Protein AF-M4YU46-F1 (afdb_monomer)

pLDDT: mean 74.54, std 15.33, range [43.0, 92.25]

Mean predicted aligned error: 14.16 Å

Solvent-accessible surface area (backbone atoms only — not comparable to full-atom values): 5786 Å² total; per-residue (Å²): 136,82,83,82,76,93,79,87,85,84,89,76,58,90,96,61,73,54,72,69,59,52,67,78,46,78,74,72,82,76,73,73,89,64,65,86,46,64,33,92,87,77,70,31,53,35,39,87,44,69,48,97,86,66,54,51,27,31,35,37,64,36,31,84,82,71,65,43,82,60,67,46,63,40,71,72,55,69,77,55,80,69,87,77,126

Radius of gyration: 19.69 Å; Cα contacts (8 Å, |Δi|>4): 77; chains: 1; bounding box: 38×28×63 Å

Nearest PDB structures (foldseek):
  2baf-assembly1_A  TM=2.148E-01  e=9.115E+00  Bos taurus

Secondary structure (DSSP, 8-state):
-------------TT---HHHHHH--S---------PBPTTT-PBEEEEE-TTS-EEEEETTHHHH----EEEHHHHHT-S----

Foldseek 3Di:
DDDDDDDDDDDDDPPDGDPVVCVVCVPDDDPPPQPQDADPPPRAGWDWDADPVRFIKTAGPCCPVPVDGDIGGPVVVVVCPDPDD

Structure (mmCIF, N/CA/C/O backbone):
data_AF-M4YU46-F1
#
_entry.id   AF-M4YU46-F1
#
loop_
_atom_site.group_PDB
_atom_site.id
_atom_site.type_symbol
_atom_site.label_atom_id
_atom_site.label_alt_id
_atom_site.label_comp_id
_atom_site.label_asym_id
_atom_site.label_entity_id
_atom_site.label_seq_id
_atom_site.pdbx_PDB_ins_code
_atom_site.Cartn_x
_atom_site.Cartn_y
_atom_site.Cartn_z
_atom_site.occupancy
_atom_site.B_iso_or_equiv
_atom_site.auth_seq_id
_atom_site.auth_comp_id
_atom_site.auth_asym_id
_atom_site.auth_atom_id
_atom_site.pdbx_PDB_model_num
ATOM 1 N N . MET A 1 1 ? -10.450 -4.954 48.436 1.00 46.84 1 MET A N 1
ATOM 2 C CA . MET A 1 1 ? -11.269 -4.141 47.512 1.00 46.84 1 MET A CA 1
ATOM 3 C C . MET A 1 1 ? -10.678 -4.281 46.115 1.00 46.84 1 MET A C 1
ATOM 5 O O . MET A 1 1 ? -9.664 -3.660 45.826 1.00 46.84 1 MET A O 1
ATOM 9 N N . THR A 1 2 ? -11.208 -5.177 45.285 1.00 60.31 2 THR A N 1
ATOM 10 C CA . THR A 1 2 ? -10.752 -5.348 43.898 1.00 60.31 2 THR A CA 1
ATOM 11 C C . THR A 1 2 ? -11.457 -4.318 43.019 1.00 60.31 2 THR A C 1
ATOM 13 O O . THR A 1 2 ? -12.681 -4.234 42.998 1.00 60.31 2 THR A O 1
ATOM 16 N N . ARG A 1 3 ? -10.679 -3.470 42.343 1.00 64.19 3 ARG A N 1
ATOM 17 C CA . ARG A 1 3 ? -11.179 -2.388 41.487 1.00 64.19 3 ARG A CA 1
ATOM 18 C C . ARG A 1 3 ? -11.875 -2.993 40.262 1.00 64.19 3 ARG A C 1
ATOM 20 O O . ARG A 1 3 ? -11.199 -3.534 39.391 1.00 64.19 3 ARG A O 1
ATOM 27 N N . ALA A 1 4 ? -13.203 -2.914 40.199 1.00 69.44 4 ALA A N 1
ATOM 28 C CA . ALA A 1 4 ? -13.952 -3.265 38.997 1.00 69.44 4 ALA A CA 1
ATOM 29 C C . ALA A 1 4 ? -13.606 -2.265 37.882 1.00 69.44 4 ALA A C 1
ATOM 31 O O . ALA A 1 4 ? -13.583 -1.053 38.102 1.00 69.44 4 ALA A O 1
ATOM 32 N N . LYS A 1 5 ? -13.270 -2.777 36.699 1.00 63.97 5 LYS A N 1
ATOM 33 C CA . LYS A 1 5 ? -13.061 -1.974 35.494 1.00 63.97 5 LYS A CA 1
ATOM 34 C C . LYS A 1 5 ? -14.369 -1.991 34.711 1.00 63.97 5 LYS A C 1
ATOM 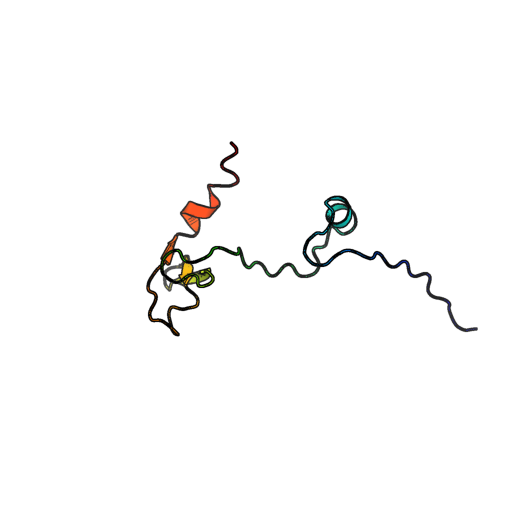36 O O . LYS A 1 5 ? -14.793 -3.060 34.286 1.00 63.97 5 LYS A O 1
ATOM 41 N N . GLU A 1 6 ? -14.983 -0.833 34.512 1.00 77.50 6 GLU A N 1
ATOM 42 C CA . GLU A 1 6 ? -16.083 -0.699 33.556 1.00 77.50 6 GLU A CA 1
ATOM 43 C C . GLU A 1 6 ? -15.497 -0.758 32.140 1.00 77.50 6 GLU A C 1
ATOM 45 O O . GLU A 1 6 ? -14.693 0.091 31.751 1.00 77.50 6 GLU A O 1
ATOM 50 N N . VAL A 1 7 ? -15.832 -1.815 31.396 1.00 76.75 7 VAL A N 1
ATOM 51 C CA . VAL A 1 7 ? -15.388 -2.035 30.013 1.00 76.75 7 VAL A CA 1
ATOM 52 C C . VAL A 1 7 ? -16.611 -2.350 29.167 1.00 76.75 7 VAL A C 1
ATOM 54 O O . VAL A 1 7 ? -17.386 -3.242 29.504 1.00 76.75 7 VAL A O 1
ATOM 57 N N . ALA A 1 8 ? -16.758 -1.640 28.052 1.00 76.25 8 ALA A N 1
ATOM 58 C CA . ALA A 1 8 ? -17.733 -1.950 27.019 1.00 76.25 8 ALA A CA 1
ATOM 59 C C . ALA A 1 8 ? -17.018 -2.609 25.834 1.00 76.25 8 ALA A C 1
ATOM 61 O O . ALA A 1 8 ? -15.995 -2.108 25.361 1.00 76.25 8 ALA A O 1
ATOM 62 N N . TYR A 1 9 ? -17.556 -3.731 25.358 1.00 76.56 9 TYR A N 1
ATOM 63 C CA . TYR A 1 9 ? -17.068 -4.420 24.167 1.00 76.56 9 TYR A CA 1
ATOM 64 C C . TYR A 1 9 ? -17.979 -4.092 22.991 1.00 76.56 9 TYR A C 1
ATOM 66 O O . TYR A 1 9 ? -19.194 -4.249 23.084 1.00 76.56 9 TYR A O 1
ATOM 74 N N . ILE A 1 10 ? -17.387 -3.673 21.876 1.00 74.06 10 ILE A N 1
ATOM 75 C CA . ILE A 1 10 ? -18.105 -3.491 20.617 1.00 74.06 10 ILE A CA 1
ATOM 76 C C . ILE A 1 10 ? -17.683 -4.625 19.695 1.00 74.06 10 ILE A C 1
ATOM 78 O O . ILE A 1 10 ? -16.504 -4.776 19.376 1.00 74.06 10 ILE A O 1
ATOM 82 N N . VAL A 1 11 ? -18.653 -5.442 19.300 1.00 77.44 11 VAL A N 1
ATOM 83 C CA . VAL A 1 11 ? -18.436 -6.597 18.431 1.00 77.44 11 VAL A CA 1
ATOM 84 C C . VAL A 1 11 ? -18.795 -6.197 17.003 1.00 77.44 11 VAL A C 1
ATOM 86 O O . VAL A 1 11 ? -19.864 -5.644 16.764 1.00 77.44 11 VAL A O 1
ATOM 89 N N . SER A 1 12 ? -17.900 -6.470 16.055 1.00 73.44 12 SER A N 1
ATOM 90 C CA . SER A 1 12 ? -18.094 -6.193 14.628 1.00 73.44 12 SER A CA 1
ATOM 91 C C . SER A 1 12 ? -17.674 -7.401 13.790 1.00 73.44 12 SER A C 1
ATOM 93 O O . SER A 1 12 ? -16.845 -8.202 14.225 1.00 73.44 12 SER A O 1
ATOM 95 N N . GLN A 1 13 ? -18.259 -7.553 12.599 1.00 71.88 13 GLN A N 1
ATOM 96 C CA . GLN A 1 13 ? -17.920 -8.637 11.676 1.00 71.88 13 GLN A CA 1
ATOM 97 C C . GLN A 1 13 ? -16.636 -8.299 10.907 1.00 71.88 13 GLN A C 1
ATOM 99 O O . GLN A 1 13 ? -16.489 -7.211 10.346 1.00 71.88 13 GLN A O 1
ATOM 104 N N . ASN A 1 14 ? -15.691 -9.242 10.870 1.00 66.25 14 ASN A N 1
ATOM 105 C CA . ASN A 1 14 ? -14.410 -9.059 10.189 1.00 66.25 14 ASN A CA 1
ATOM 106 C C . ASN A 1 14 ? -14.619 -8.770 8.692 1.00 66.25 14 ASN A C 1
ATOM 108 O O . ASN A 1 14 ? -15.262 -9.546 7.991 1.00 66.25 14 ASN A O 1
ATOM 112 N N . GLY A 1 15 ? -14.054 -7.660 8.206 1.00 64.25 15 GLY A N 1
ATOM 113 C CA . GLY A 1 15 ? -14.099 -7.251 6.796 1.00 64.25 15 GLY A CA 1
ATOM 114 C C . GLY A 1 15 ? -15.300 -6.389 6.384 1.00 64.25 15 GLY A C 1
ATOM 115 O O . GLY A 1 15 ? -15.286 -5.863 5.277 1.00 64.25 15 GLY A O 1
ATOM 116 N N . HIS A 1 16 ? -16.307 -6.211 7.248 1.00 65.81 16 HIS A N 1
ATOM 117 C CA . HIS A 1 16 ? -17.523 -5.425 6.980 1.00 65.81 16 HIS A CA 1
ATOM 118 C C . HIS A 1 16 ? -17.823 -4.479 8.158 1.00 65.81 16 HIS A C 1
ATOM 120 O O . HIS A 1 16 ? -18.886 -4.544 8.776 1.00 65.81 16 HIS A O 1
ATOM 126 N N . GLN A 1 17 ? -16.867 -3.625 8.532 1.00 65.56 17 GLN A N 1
ATOM 127 C CA . GLN A 1 17 ? -17.109 -2.670 9.617 1.00 65.56 17 GLN A CA 1
ATOM 128 C C . GLN A 1 17 ? -18.089 -1.586 9.158 1.00 65.56 17 GLN A C 1
ATOM 130 O O . GLN A 1 17 ? -17.938 -1.035 8.069 1.00 65.56 17 GLN A O 1
ATOM 135 N N . SER A 1 18 ? -19.105 -1.302 9.977 1.00 69.50 18 SER A N 1
ATOM 136 C CA . SER A 1 18 ? -20.056 -0.228 9.695 1.00 69.50 18 SER A CA 1
ATOM 137 C C . SER A 1 18 ? -19.356 1.130 9.705 1.00 69.50 18 SER A C 1
ATOM 139 O O . SER A 1 18 ? -18.405 1.346 10.456 1.00 69.50 18 SER A O 1
ATOM 141 N N . GLU A 1 19 ? -19.865 2.068 8.909 1.00 65.94 19 GLU A N 1
ATOM 142 C CA . GLU A 1 19 ? -19.367 3.450 8.850 1.00 65.94 19 GLU A CA 1
ATOM 143 C C . GLU A 1 19 ? -19.390 4.119 10.238 1.00 65.94 19 GLU A C 1
ATOM 145 O O . GLU A 1 19 ? -18.447 4.794 10.637 1.00 65.94 19 GLU A O 1
ATOM 150 N N . PHE A 1 20 ? -20.391 3.773 11.049 1.00 70.31 20 PHE A N 1
ATOM 151 C CA . PHE A 1 20 ? -20.512 4.170 12.452 1.00 70.31 20 PHE A CA 1
ATOM 152 C C . PHE A 1 20 ? -19.328 3.732 13.340 1.00 70.31 20 PHE A C 1
ATOM 154 O O . PHE A 1 20 ? -18.926 4.454 14.252 1.00 70.31 20 PHE A O 1
ATOM 161 N N . PHE A 1 21 ? -18.738 2.558 13.088 1.00 69.50 21 PHE A N 1
ATOM 162 C CA . PHE A 1 21 ? -17.575 2.085 13.846 1.00 69.50 21 PHE A CA 1
ATOM 163 C C . PHE A 1 21 ? -16.321 2.923 13.545 1.00 69.50 21 PHE A C 1
ATOM 165 O O . PHE A 1 21 ? -15.494 3.137 14.430 1.00 69.50 21 PHE A O 1
ATOM 172 N N . ILE A 1 22 ? -16.206 3.433 12.315 1.00 64.50 22 ILE A N 1
ATOM 173 C CA . ILE A 1 22 ? -15.112 4.312 11.876 1.00 64.50 22 ILE A CA 1
ATOM 174 C C . ILE A 1 22 ? -15.214 5.676 12.577 1.00 64.50 22 ILE A C 1
ATOM 176 O O . ILE A 1 22 ? -14.201 6.223 13.013 1.00 64.50 22 ILE A O 1
ATOM 180 N N . GLU A 1 23 ? -16.431 6.199 12.746 1.00 67.19 23 GLU A N 1
ATOM 181 C CA . GLU A 1 23 ? -16.671 7.475 13.432 1.00 67.19 23 GLU A CA 1
ATOM 182 C C . GLU A 1 23 ? -16.370 7.422 14.937 1.00 67.19 23 GLU A C 1
ATOM 184 O O . GLU A 1 23 ? -15.772 8.350 15.485 1.00 67.19 23 GLU A O 1
ATOM 189 N N . LEU A 1 24 ? -16.745 6.331 15.613 1.00 72.19 24 LEU A N 1
ATOM 190 C CA . LEU A 1 24 ? -16.537 6.173 17.059 1.00 72.19 24 LEU A CA 1
ATOM 191 C C . LEU A 1 24 ? -15.059 6.046 17.461 1.00 72.19 24 LEU A C 1
ATOM 193 O O . LEU A 1 24 ? -14.699 6.365 18.597 1.00 72.19 24 LEU A O 1
ATOM 197 N N . PHE A 1 25 ? -14.194 5.599 16.548 1.00 68.62 25 PHE A N 1
ATOM 198 C CA . PHE A 1 25 ? -12.771 5.379 16.808 1.00 68.62 25 PHE A CA 1
ATOM 199 C C . PHE A 1 25 ? -11.889 6.070 15.753 1.00 68.62 25 PHE A C 1
ATOM 201 O O . PHE A 1 25 ? -11.239 5.402 14.948 1.00 68.62 25 PHE A O 1
ATOM 208 N N . PRO A 1 26 ? -11.759 7.411 15.787 1.00 57.66 26 PRO A N 1
ATOM 209 C CA . PRO A 1 26 ? -11.035 8.179 14.766 1.00 57.66 26 PRO A CA 1
ATOM 210 C C . PRO A 1 26 ? -9.511 7.949 14.762 1.00 57.66 26 PRO A C 1
ATOM 212 O O . PRO A 1 26 ? -8.812 8.369 13.838 1.00 57.66 26 PRO A O 1
ATOM 215 N N . ARG A 1 27 ? -8.953 7.273 15.778 1.00 58.00 27 ARG A N 1
ATOM 216 C CA . ARG A 1 27 ? -7.555 6.816 15.768 1.00 58.00 27 ARG A CA 1
ATOM 217 C C . ARG A 1 27 ? -7.494 5.407 15.201 1.00 58.00 27 ARG A C 1
ATOM 219 O O . ARG A 1 27 ? -7.428 4.442 15.955 1.00 58.00 27 ARG A O 1
ATOM 226 N N . ASN A 1 28 ? -7.507 5.340 13.871 1.00 52.97 28 ASN A N 1
ATOM 227 C CA . ASN A 1 28 ? -7.257 4.154 13.056 1.00 52.97 28 ASN A CA 1
ATOM 228 C C . ASN A 1 28 ? -6.288 3.174 13.734 1.00 52.97 28 ASN A C 1
ATOM 230 O O . ASN A 1 28 ? -5.067 3.356 13.723 1.00 52.97 28 ASN A O 1
ATOM 234 N N . PHE A 1 29 ? -6.847 2.117 14.314 1.00 49.50 29 PHE A N 1
ATOM 235 C CA . PHE A 1 29 ? -6.094 0.975 14.791 1.00 49.50 29 PHE A CA 1
ATOM 236 C C . PHE A 1 29 ? -5.608 0.204 13.558 1.00 49.50 29 PHE A C 1
ATOM 238 O O . PHE A 1 29 ? -6.338 -0.592 12.980 1.00 49.50 29 PHE A O 1
ATOM 245 N N . GLY A 1 30 ? -4.387 0.507 13.112 1.00 51.72 30 GLY A N 1
ATOM 246 C CA . GLY A 1 30 ? -3.586 -0.384 12.276 1.00 51.72 30 GLY A CA 1
ATOM 247 C C . GLY A 1 30 ? -4.209 -0.822 10.952 1.00 51.72 30 GLY A C 1
ATOM 2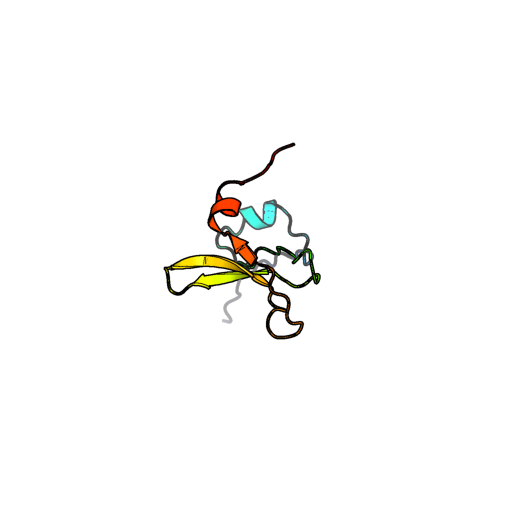48 O O . GLY A 1 30 ? -4.125 -1.998 10.610 1.00 51.72 30 GLY A O 1
ATOM 249 N N . ILE A 1 31 ? -4.764 0.098 10.161 1.00 46.59 31 ILE A N 1
ATOM 250 C CA . ILE A 1 31 ? -4.901 -0.177 8.728 1.00 46.59 31 ILE A CA 1
ATOM 251 C C . ILE A 1 31 ? -3.476 -0.166 8.172 1.00 46.59 31 ILE A C 1
ATOM 253 O O . ILE A 1 31 ? -2.845 0.887 8.057 1.00 46.59 31 ILE A O 1
ATOM 257 N N . SER A 1 32 ? -2.922 -1.343 7.875 1.00 43.00 32 SER A N 1
ATOM 258 C CA . SER A 1 32 ? -1.731 -1.424 7.037 1.00 43.00 32 SER A CA 1
ATOM 259 C C . SER A 1 32 ? -2.038 -0.644 5.762 1.00 43.00 32 SER A C 1
ATOM 261 O O . SER A 1 32 ? -2.979 -0.996 5.055 1.00 43.00 32 SER A O 1
ATOM 263 N N . ASN A 1 33 ? -1.280 0.417 5.483 1.00 47.72 33 ASN A N 1
ATOM 264 C CA . ASN A 1 33 ? -1.400 1.239 4.274 1.00 47.72 33 ASN A CA 1
ATOM 265 C C . ASN A 1 33 ? -0.955 0.459 3.017 1.00 47.72 33 ASN A C 1
ATOM 267 O O . ASN A 1 33 ? -0.079 0.885 2.266 1.00 47.72 33 ASN A O 1
ATOM 271 N N . THR A 1 34 ? -1.522 -0.722 2.799 1.00 48.31 34 THR A N 1
ATOM 272 C CA . THR A 1 34 ? -1.433 -1.496 1.572 1.00 48.31 34 THR A CA 1
ATOM 273 C C . THR A 1 34 ? -2.666 -1.155 0.757 1.00 48.31 34 THR A C 1
ATOM 275 O O . THR A 1 34 ? -3.727 -1.755 0.891 1.00 48.31 34 THR A O 1
ATOM 278 N N . ILE A 1 35 ? -2.528 -0.150 -0.103 1.00 58.81 35 ILE A N 1
ATOM 279 C CA . ILE A 1 35 ? -3.476 0.061 -1.196 1.00 58.81 35 ILE A CA 1
ATOM 280 C C . ILE A 1 35 ? -3.485 -1.256 -1.981 1.00 58.81 35 ILE A C 1
ATOM 282 O O . ILE A 1 35 ? -2.460 -1.636 -2.551 1.00 58.81 35 ILE A O 1
ATOM 286 N N . GLN A 1 36 ? -4.594 -2.001 -1.918 1.00 64.25 36 GLN A N 1
ATOM 287 C CA . GLN A 1 36 ? -4.731 -3.350 -2.484 1.00 64.25 36 GLN A CA 1
ATOM 288 C C . GLN A 1 36 ? -4.852 -3.300 -4.016 1.00 64.25 36 GLN A C 1
ATOM 290 O O . GLN A 1 36 ? -5.789 -3.831 -4.602 1.00 64.25 36 GLN A O 1
AT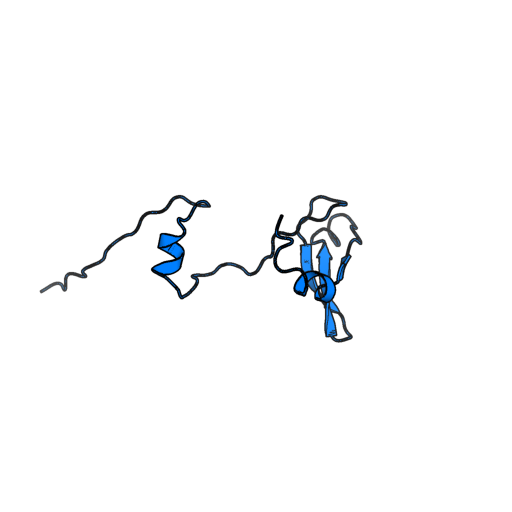OM 295 N N . MET A 1 37 ? -3.913 -2.639 -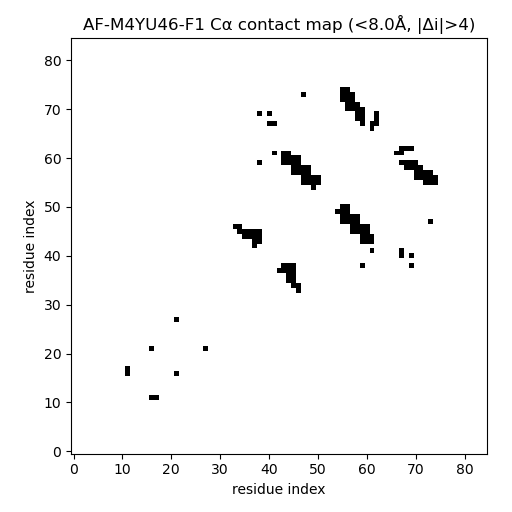4.694 1.00 78.38 37 MET A N 1
ATOM 296 C CA . MET A 1 37 ? -3.859 -2.667 -6.147 1.00 78.38 37 MET A CA 1
ATOM 297 C C . MET A 1 37 ? -3.271 -4.008 -6.595 1.00 78.38 37 MET A C 1
ATOM 299 O O . MET A 1 37 ? -2.170 -4.393 -6.195 1.00 78.38 37 MET A O 1
ATOM 303 N N . THR A 1 38 ? -4.004 -4.726 -7.438 1.00 87.94 38 THR A N 1
ATOM 304 C CA . THR A 1 38 ? -3.567 -5.998 -8.016 1.00 87.94 38 THR A CA 1
ATOM 305 C C . THR A 1 38 ? -2.817 -5.761 -9.328 1.00 87.94 38 THR A C 1
ATOM 307 O O . THR A 1 38 ? -3.147 -4.874 -10.114 1.00 87.94 38 THR A O 1
ATOM 310 N N . CYS A 1 39 ? -1.782 -6.556 -9.583 1.00 89.38 39 CYS A N 1
ATOM 311 C CA . CYS A 1 39 ? -1.042 -6.544 -10.833 1.00 89.38 39 CYS A CA 1
ATOM 312 C C . CYS A 1 39 ? -1.887 -7.195 -11.944 1.00 89.38 39 CYS A C 1
ATOM 314 O O . CYS A 1 39 ? -2.210 -8.378 -11.820 1.00 89.38 39 CYS A O 1
ATOM 316 N N . PRO A 1 40 ? -2.173 -6.495 -13.058 1.00 88.31 40 PRO A N 1
ATOM 317 C CA . PRO A 1 40 ? -2.979 -7.038 -14.154 1.00 88.31 40 PRO A CA 1
ATOM 318 C C . PRO A 1 40 ? -2.275 -8.168 -14.919 1.00 88.31 40 PRO A C 1
ATOM 320 O O . PRO A 1 40 ? -2.922 -8.917 -15.636 1.00 88.31 40 PRO A O 1
ATOM 323 N N . VAL A 1 41 ? -0.953 -8.303 -14.769 1.00 90.12 41 VAL A N 1
A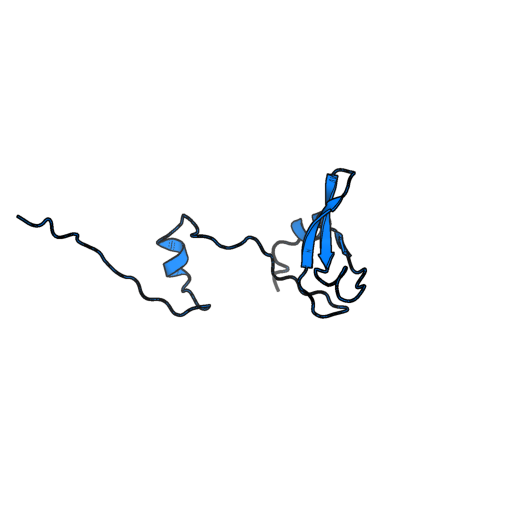TOM 324 C CA . VAL A 1 41 ? -0.156 -9.306 -15.491 1.00 90.12 41 VAL A CA 1
ATOM 325 C C . VAL A 1 41 ? -0.111 -10.644 -14.754 1.00 90.12 41 VAL A C 1
ATOM 327 O O . VAL A 1 41 ? -0.147 -11.695 -15.381 1.00 90.12 41 VAL A O 1
ATOM 330 N N . CYS A 1 42 ? 0.001 -10.632 -13.422 1.00 90.44 42 CYS A N 1
ATOM 331 C CA . CYS A 1 42 ? 0.237 -11.861 -12.652 1.00 90.44 42 CYS A CA 1
ATOM 332 C C . CYS A 1 42 ? -0.692 -12.062 -11.449 1.00 90.44 42 CYS A C 1
ATOM 334 O O . CYS A 1 42 ? -0.493 -13.020 -10.696 1.00 90.44 42 CYS A O 1
ATOM 336 N N . GLY A 1 43 ? -1.638 -11.146 -11.215 1.00 87.62 43 GLY A N 1
ATOM 337 C CA . GLY A 1 43 ? -2.544 -11.182 -10.064 1.00 87.62 43 GLY A CA 1
ATOM 338 C C . GLY A 1 43 ? -1.872 -10.900 -8.713 1.00 87.62 43 GLY A C 1
ATOM 339 O O . GLY A 1 43 ? -2.506 -11.016 -7.673 1.00 87.62 43 GLY A O 1
ATOM 340 N N . GLY A 1 44 ? -0.577 -10.563 -8.699 1.00 86.44 44 GLY A N 1
ATOM 341 C CA . GLY A 1 44 ? 0.169 -10.270 -7.473 1.00 86.44 44 GLY A CA 1
ATOM 342 C C . GLY A 1 44 ? -0.188 -8.915 -6.868 1.00 86.44 44 GLY A C 1
ATOM 343 O O . GLY A 1 44 ? -0.658 -8.020 -7.561 1.00 86.44 44 GLY A O 1
ATOM 344 N N . THR A 1 45 ? 0.088 -8.730 -5.584 1.00 89.31 45 THR A N 1
ATOM 345 C CA . THR A 1 45 ? -0.100 -7.440 -4.907 1.00 89.31 45 THR A CA 1
ATOM 346 C C . THR A 1 45 ? 0.913 -6.398 -5.387 1.00 89.31 45 THR A C 1
ATOM 348 O O . THR A 1 45 ? 2.089 -6.699 -5.610 1.00 89.31 45 THR A O 1
ATOM 351 N N . MET A 1 46 ? 0.471 -5.157 -5.562 1.00 89.56 46 MET A N 1
ATOM 352 C CA . MET A 1 46 ? 1.344 -4.031 -5.881 1.00 89.56 46 MET A CA 1
ATOM 353 C C . MET A 1 46 ? 1.788 -3.349 -4.589 1.00 89.56 46 MET A C 1
ATOM 355 O O . MET A 1 46 ? 0.990 -3.105 -3.689 1.00 89.56 46 MET A O 1
ATOM 359 N N . VAL A 1 47 ? 3.080 -3.047 -4.494 1.00 88.25 47 VAL A N 1
ATOM 360 C CA . VAL A 1 47 ? 3.702 -2.478 -3.295 1.00 88.25 47 VAL A CA 1
ATOM 361 C C . VAL A 1 47 ? 4.335 -1.143 -3.652 1.00 88.25 47 VAL A C 1
ATOM 363 O O . VAL A 1 47 ? 5.011 -1.037 -4.676 1.00 88.25 47 VAL A O 1
ATOM 366 N N . LEU A 1 48 ? 4.136 -0.132 -2.807 1.00 88.81 48 LEU A N 1
ATOM 367 C CA . LEU A 1 48 ? 4.767 1.173 -2.972 1.00 88.81 48 LEU A CA 1
ATOM 368 C C . LEU A 1 48 ? 6.275 1.068 -2.699 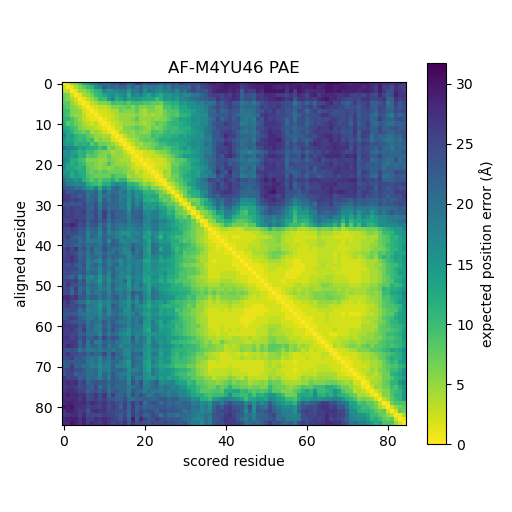1.00 88.81 48 LEU A C 1
ATOM 370 O O . LEU A 1 48 ? 6.692 0.628 -1.628 1.00 88.81 48 LEU A O 1
ATOM 374 N N . LYS A 1 49 ? 7.090 1.473 -3.670 1.00 88.62 49 LYS A N 1
ATOM 375 C CA . LYS A 1 49 ? 8.555 1.485 -3.611 1.00 88.62 49 LYS A CA 1
ATOM 376 C C . LYS A 1 49 ? 9.088 2.845 -4.048 1.00 88.62 49 LYS A C 1
ATOM 378 O O . LYS A 1 49 ? 8.399 3.606 -4.725 1.00 88.62 49 LYS A O 1
ATOM 383 N N . THR A 1 50 ? 10.331 3.126 -3.678 1.00 91.25 50 THR A N 1
ATOM 384 C CA . THR A 1 50 ? 11.029 4.369 -4.023 1.00 91.25 50 THR A CA 1
ATOM 385 C C . THR A 1 50 ? 12.297 4.033 -4.797 1.00 91.25 50 THR A C 1
ATOM 387 O O . THR A 1 50 ? 13.070 3.170 -4.378 1.00 91.25 50 THR A O 1
ATOM 390 N N . ASN A 1 51 ? 12.505 4.691 -5.937 1.00 90.25 51 ASN A N 1
ATOM 391 C CA . ASN A 1 51 ? 13.725 4.557 -6.733 1.00 90.25 51 ASN A CA 1
ATOM 392 C C . ASN A 1 51 ? 14.874 5.392 -6.148 1.00 90.25 51 ASN A C 1
ATOM 394 O O . ASN A 1 51 ? 14.655 6.280 -5.327 1.00 90.25 51 ASN A O 1
ATOM 398 N N . LYS A 1 52 ? 16.105 5.158 -6.627 1.00 91.62 52 LYS A N 1
ATOM 399 C CA . LYS A 1 52 ? 17.304 5.927 -6.224 1.00 91.62 52 LYS A CA 1
ATOM 400 C C . LYS A 1 52 ? 17.142 7.441 -6.411 1.00 91.62 52 LYS A C 1
ATOM 402 O O . LYS A 1 52 ? 17.678 8.212 -5.630 1.00 91.62 52 LYS A O 1
ATOM 407 N N . ASN A 1 53 ? 16.356 7.844 -7.407 1.00 89.94 53 ASN A N 1
ATOM 408 C CA . ASN A 1 53 ? 16.078 9.242 -7.734 1.00 89.94 53 ASN A CA 1
ATOM 409 C C . ASN A 1 53 ? 14.958 9.854 -6.861 1.00 89.94 53 ASN A C 1
ATOM 411 O O . ASN A 1 53 ? 14.523 10.965 -7.127 1.00 89.94 53 ASN A O 1
ATOM 415 N N . GLY A 1 54 ? 14.422 9.127 -5.872 1.00 88.81 54 GLY A N 1
ATOM 416 C CA . GLY A 1 54 ? 13.364 9.608 -4.973 1.00 88.81 54 GLY A CA 1
ATOM 417 C C . GLY A 1 54 ? 11.929 9.461 -5.498 1.00 88.81 54 GLY A C 1
ATOM 418 O O . GLY A 1 54 ? 10.982 9.610 -4.728 1.00 88.81 54 GLY A O 1
ATOM 419 N N . HIS A 1 55 ? 11.742 9.101 -6.771 1.00 90.31 55 HIS A N 1
ATOM 420 C CA . HIS A 1 55 ? 10.413 8.863 -7.344 1.00 90.31 55 HIS A CA 1
ATOM 421 C C . HIS A 1 55 ? 9.753 7.613 -6.749 1.00 90.31 55 HIS A C 1
ATOM 423 O O . HIS A 1 55 ? 10.369 6.543 -6.667 1.00 90.31 55 HIS A O 1
ATOM 429 N N . LYS A 1 56 ? 8.481 7.752 -6.359 1.00 90.56 56 LYS A N 1
ATOM 430 C CA . LYS A 1 56 ? 7.649 6.661 -5.841 1.00 90.56 56 LYS A CA 1
ATOM 431 C C . LYS A 1 56 ? 6.915 5.959 -6.978 1.00 90.56 56 LYS A C 1
ATOM 433 O O . LYS A 1 56 ? 6.396 6.603 -7.886 1.00 90.56 56 LYS A O 1
ATOM 438 N N . PHE A 1 57 ? 6.827 4.640 -6.899 1.00 91.25 57 PHE A N 1
ATOM 439 C CA . PHE A 1 57 ? 6.128 3.817 -7.878 1.00 91.25 57 PHE A CA 1
ATOM 440 C C . PHE A 1 57 ? 5.547 2.571 -7.210 1.00 91.25 57 PHE A C 1
ATOM 442 O O . PHE A 1 57 ? 6.064 2.077 -6.207 1.00 91.25 57 PHE A O 1
ATOM 449 N N . TYR A 1 58 ? 4.478 2.037 -7.780 1.00 90.56 58 TYR A N 1
ATOM 450 C CA . TYR A 1 58 ? 3.951 0.732 -7.423 1.00 90.56 58 TYR A CA 1
ATOM 451 C C . TYR A 1 58 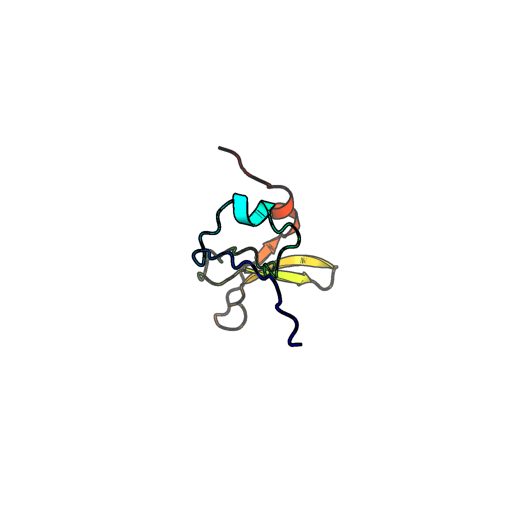? 4.689 -0.348 -8.211 1.00 90.56 58 TYR A C 1
ATOM 453 O O . TYR A 1 58 ? 4.637 -0.375 -9.441 1.00 90.56 58 TYR A O 1
ATOM 461 N N . GLY A 1 59 ? 5.357 -1.261 -7.510 1.00 90.81 59 GLY A N 1
ATOM 462 C CA . GLY A 1 59 ? 6.015 -2.427 -8.095 1.00 90.81 59 GLY A CA 1
ATOM 463 C C . GLY A 1 59 ? 5.338 -3.729 -7.679 1.00 90.81 59 GLY A C 1
ATOM 464 O O . GLY A 1 59 ? 4.918 -3.876 -6.531 1.00 90.81 59 GLY A O 1
ATOM 465 N N . CYS A 1 60 ? 5.266 -4.697 -8.592 1.00 92.06 60 CYS A N 1
ATOM 466 C CA . CYS A 1 60 ? 4.696 -6.006 -8.288 1.00 92.06 60 CYS A CA 1
ATOM 467 C C . CYS A 1 60 ? 5.505 -6.753 -7.206 1.00 92.06 60 CYS A C 1
ATOM 469 O O . CYS A 1 60 ? 6.735 -6.860 -7.293 1.00 92.06 60 CYS A O 1
ATOM 471 N N . SER A 1 61 ? 4.825 -7.316 -6.202 1.00 90.12 61 SER A N 1
ATOM 472 C CA . SER A 1 61 ? 5.438 -8.170 -5.172 1.00 90.12 61 SER A CA 1
ATOM 473 C C . SER A 1 61 ? 6.070 -9.433 -5.766 1.00 90.12 61 SER A C 1
ATOM 475 O O . SER A 1 61 ? 7.155 -9.843 -5.356 1.00 90.12 61 SER A O 1
ATOM 477 N N . ASN A 1 62 ? 5.466 -9.975 -6.825 1.00 91.38 62 ASN A N 1
ATOM 478 C CA . ASN A 1 62 ? 5.942 -11.156 -7.545 1.00 91.38 62 ASN A CA 1
ATOM 479 C C . ASN A 1 62 ? 7.095 -10.874 -8.526 1.00 91.38 62 ASN A C 1
ATOM 481 O O . ASN A 1 62 ? 7.438 -11.751 -9.319 1.00 91.38 62 ASN A O 1
ATOM 485 N N . TYR A 1 63 ? 7.724 -9.693 -8.488 1.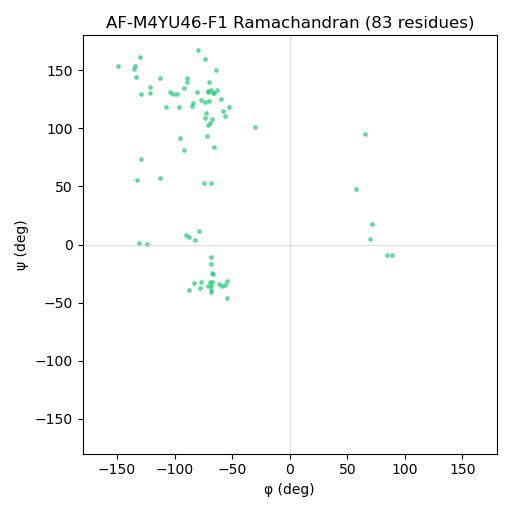00 90.31 63 TYR A N 1
ATOM 486 C CA . TYR A 1 63 ? 8.913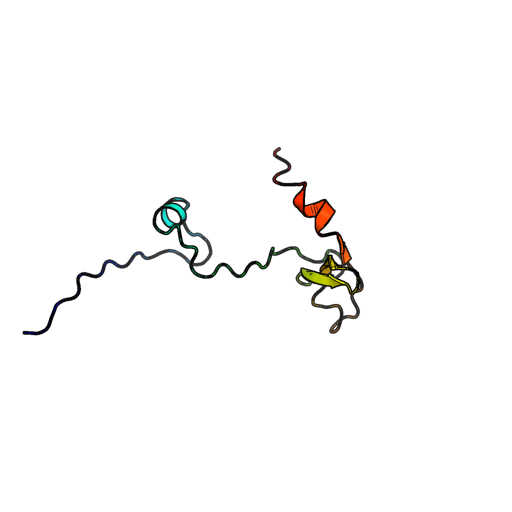 -9.420 -9.303 1.00 90.31 63 TYR A CA 1
ATOM 487 C C . TYR A 1 63 ? 10.011 -10.464 -9.067 1.00 90.31 63 TYR A C 1
ATOM 489 O O . TYR A 1 63 ? 10.556 -11.011 -10.021 1.00 90.31 63 TYR A O 1
ATOM 497 N N . ARG A 1 64 ? 10.296 -10.797 -7.798 1.00 86.12 64 ARG A N 1
ATOM 498 C CA . ARG A 1 64 ? 11.332 -11.786 -7.461 1.00 86.12 64 ARG A CA 1
ATOM 499 C C . ARG A 1 64 ? 10.861 -13.228 -7.657 1.00 86.12 64 ARG A C 1
ATOM 501 O O . ARG A 1 64 ? 11.653 -14.047 -8.098 1.00 86.12 64 ARG A O 1
ATOM 508 N N . SER A 1 65 ? 9.596 -13.519 -7.350 1.00 87.69 65 SER A N 1
ATOM 509 C CA . SER A 1 65 ? 9.064 -14.890 -7.351 1.00 87.69 65 SER A CA 1
ATOM 510 C C . SER A 1 65 ? 8.623 -15.387 -8.731 1.00 87.69 65 SER A C 1
ATOM 512 O O . SER A 1 65 ? 8.729 -16.574 -9.006 1.00 87.69 65 SER A O 1
ATOM 514 N N . LYS A 1 66 ? 8.111 -14.502 -9.599 1.00 87.38 66 LYS A N 1
ATOM 515 C CA . LYS A 1 66 ? 7.589 -14.845 -10.938 1.00 87.38 66 LYS A CA 1
ATOM 516 C C . LYS A 1 66 ? 8.249 -14.063 -12.082 1.00 87.38 66 LYS A C 1
ATOM 518 O O . LYS A 1 66 ? 7.850 -14.222 -13.228 1.00 87.38 66 LYS A O 1
ATOM 523 N N . GLY A 1 67 ? 9.204 -13.174 -11.798 1.00 90.62 67 GLY A N 1
ATOM 524 C CA . GLY A 1 67 ? 9.832 -12.332 -12.826 1.00 90.62 67 GLY A CA 1
ATOM 525 C C . GLY A 1 67 ? 8.926 -11.222 -13.378 1.00 90.62 67 GLY A C 1
ATOM 526 O O . GLY A 1 67 ? 9.201 -10.680 -14.447 1.00 90.62 67 GLY A O 1
ATOM 527 N N . CYS A 1 68 ? 7.837 -10.870 -12.683 1.00 92.25 68 CYS A N 1
ATOM 528 C CA . CYS A 1 68 ? 6.865 -9.888 -13.168 1.00 92.25 68 CYS A CA 1
ATOM 529 C C . CYS A 1 68 ? 7.412 -8.450 -13.088 1.00 92.25 68 CYS A C 1
ATOM 531 O O . CYS A 1 68 ? 7.516 -7.889 -11.998 1.00 92.25 68 CYS A O 1
ATOM 533 N N . LYS A 1 69 ? 7.716 -7.838 -14.242 1.00 91.62 69 LYS A N 1
ATOM 534 C CA . LYS A 1 69 ? 8.332 -6.496 -14.369 1.00 91.62 69 LYS A CA 1
ATOM 535 C C . LYS A 1 69 ? 7.342 -5.324 -14.385 1.00 91.62 69 LYS A C 1
ATOM 537 O O . LYS A 1 69 ? 7.743 -4.195 -14.637 1.00 91.62 69 LYS A O 1
ATOM 542 N N . PHE A 1 70 ? 6.059 -5.578 -14.148 1.00 91.69 70 PHE A N 1
ATOM 543 C CA . PHE A 1 70 ? 5.034 -4.538 -14.191 1.00 91.69 70 PHE A CA 1
ATOM 544 C C . PHE A 1 70 ? 5.217 -3.501 -13.069 1.00 91.69 70 PHE A C 1
ATOM 546 O O . PHE A 1 70 ? 5.326 -3.856 -11.888 1.00 91.69 70 PHE A O 1
ATOM 553 N N . THR A 1 71 ? 5.198 -2.223 -13.448 1.00 90.88 71 THR A N 1
ATOM 554 C CA . THR A 1 71 ? 5.302 -1.057 -12.562 1.00 90.88 71 THR A CA 1
ATOM 555 C C . THR A 1 71 ? 4.269 -0.001 -12.950 1.00 90.88 71 THR A C 1
ATOM 557 O O . THR A 1 71 ? 3.903 0.095 -14.119 1.00 90.88 71 THR A O 1
ATOM 560 N N . ARG A 1 72 ? 3.807 0.800 -11.986 1.00 88.50 72 ARG A N 1
ATOM 561 C CA . ARG A 1 72 ? 2.951 1.976 -12.231 1.00 88.50 72 ARG A CA 1
ATOM 562 C C . ARG A 1 72 ? 3.452 3.171 -11.438 1.00 88.50 72 ARG A C 1
ATOM 564 O O . ARG A 1 72 ? 3.894 3.003 -10.303 1.00 88.50 72 ARG A O 1
ATOM 571 N N . ASP A 1 73 ? 3.346 4.361 -12.006 1.00 88.12 73 ASP A N 1
ATOM 572 C CA . ASP A 1 73 ? 3.754 5.591 -11.334 1.00 88.12 73 ASP A CA 1
ATOM 573 C C . ASP A 1 73 ? 2.789 5.947 -10.201 1.00 88.12 73 ASP A C 1
ATOM 575 O O . ASP A 1 73 ? 1.572 5.946 -10.377 1.00 88.12 73 ASP A O 1
ATOM 579 N N . TYR A 1 74 ? 3.335 6.248 -9.019 1.00 85.38 74 TYR A N 1
ATOM 580 C CA . TYR A 1 74 ? 2.528 6.616 -7.850 1.00 85.38 74 TYR A CA 1
ATOM 581 C C . TYR A 1 74 ? 1.889 8.000 -8.007 1.00 85.38 74 TYR A C 1
ATOM 583 O O . TYR A 1 74 ? 0.774 8.240 -7.554 1.00 85.38 74 TYR A O 1
ATOM 591 N N . GLU A 1 75 ? 2.607 8.924 -8.643 1.00 78.75 75 GLU A N 1
ATOM 592 C CA . GLU A 1 75 ? 2.196 10.322 -8.752 1.00 78.75 75 GLU A CA 1
ATOM 593 C C . GLU A 1 75 ? 0.959 10.491 -9.642 1.00 78.75 75 GLU A C 1
ATOM 595 O O . GLU A 1 75 ? 0.073 11.260 -9.291 1.00 78.75 75 GLU A O 1
ATOM 600 N N . LEU A 1 76 ? 0.828 9.694 -10.711 1.00 71.69 76 LEU A N 1
ATOM 601 C CA . LEU A 1 76 ? -0.365 9.681 -11.569 1.00 71.69 76 LEU A CA 1
ATOM 602 C C . LEU A 1 76 ? -1.614 9.141 -10.854 1.00 71.69 76 LEU A C 1
ATOM 604 O O . LEU A 1 76 ? -2.722 9.593 -11.128 1.00 71.69 76 LEU A O 1
ATOM 608 N N . ASP A 1 77 ? -1.441 8.198 -9.929 1.00 64.88 77 ASP A N 1
ATOM 609 C CA . ASP A 1 77 ? -2.549 7.570 -9.198 1.00 64.88 77 ASP A CA 1
ATOM 610 C C . ASP A 1 77 ? -3.092 8.487 -8.083 1.00 64.88 77 ASP A C 1
ATOM 612 O O . ASP A 1 77 ? -4.294 8.546 -7.828 1.00 64.88 77 ASP A O 1
ATOM 616 N N . ARG A 1 78 ? -2.220 9.302 -7.470 1.00 64.94 78 ARG A N 1
ATOM 617 C CA . ARG A 1 78 ? -2.582 10.211 -6.368 1.00 64.94 78 ARG A CA 1
ATOM 618 C C . ARG A 1 78 ? -3.535 11.342 -6.774 1.00 64.94 78 ARG A C 1
ATOM 620 O O . ARG A 1 78 ? -4.253 11.860 -5.921 1.00 64.94 78 ARG A O 1
ATOM 627 N N . PHE A 1 79 ? -3.546 11.725 -8.050 1.00 60.47 79 PHE A N 1
ATOM 628 C CA . PHE A 1 79 ? -4.447 12.751 -8.593 1.00 60.47 79 PHE A CA 1
ATOM 629 C C . PHE A 1 79 ? -5.771 12.187 -9.120 1.00 60.47 79 PHE A C 1
ATOM 631 O O . PHE A 1 79 ? -6.561 12.931 -9.698 1.00 60.47 79 PHE A O 1
ATOM 638 N N . GLN A 1 80 ? -6.058 10.902 -8.890 1.00 56.66 80 GLN A N 1
ATOM 639 C CA . GLN A 1 80 ? -7.351 10.300 -9.210 1.00 56.66 80 GLN A CA 1
ATOM 640 C C . GLN A 1 80 ? -8.126 9.887 -7.944 1.00 56.66 80 GLN A C 1
ATOM 642 O O . GLN A 1 80 ? -8.512 8.726 -7.799 1.00 56.66 80 GLN A O 1
ATOM 647 N N . PRO A 1 81 ? -8.405 10.815 -7.003 1.00 55.28 81 PRO A N 1
ATOM 648 C CA . PRO A 1 81 ? -9.329 10.521 -5.927 1.00 55.28 81 PRO A CA 1
ATOM 649 C C . PRO A 1 81 ? -10.730 10.461 -6.545 1.00 55.28 81 PRO A C 1
ATOM 651 O O . PRO A 1 81 ? -11.336 11.484 -6.836 1.00 55.28 81 PRO A O 1
ATOM 654 N N . HIS A 1 82 ? -11.245 9.250 -6.745 1.00 53.00 82 HIS A N 1
ATOM 655 C CA . HIS A 1 82 ? -12.623 8.994 -7.164 1.00 53.00 82 HIS A CA 1
ATOM 656 C C . HIS A 1 82 ? -12.952 9.512 -8.571 1.00 53.00 82 HIS A C 1
ATOM 658 O O . HIS A 1 82 ? -13.435 10.628 -8.764 1.00 53.00 82 HIS A O 1
ATOM 664 N N . LYS A 1 83 ? -12.847 8.634 -9.574 1.00 47.22 83 LYS A N 1
ATOM 665 C CA . LYS A 1 83 ? -13.734 8.749 -10.736 1.00 47.22 83 LYS A CA 1
ATOM 666 C C . LYS A 1 83 ? -15.154 8.469 -10.225 1.00 47.22 83 LYS A C 1
ATOM 668 O O . LYS A 1 83 ? -15.590 7.322 -10.226 1.00 47.22 83 LYS A O 1
ATOM 673 N N . LYS A 1 84 ? -15.813 9.496 -9.674 1.00 46.12 84 LYS A N 1
ATOM 674 C CA . LYS A 1 84 ? -17.254 9.478 -9.422 1.00 46.12 84 LYS A CA 1
ATOM 675 C C . LYS A 1 84 ? -17.914 9.222 -10.776 1.00 46.12 84 LYS A C 1
ATOM 677 O O . LYS A 1 84 ? -17.729 10.021 -11.694 1.00 46.12 84 LYS A O 1
ATOM 682 N N . ILE A 1 85 ? -18.573 8.075 -10.908 1.00 47.44 85 ILE A N 1
ATOM 683 C CA . ILE A 1 85 ? -19.676 7.917 -11.853 1.00 47.44 85 ILE A CA 1
ATOM 684 C C . ILE A 1 85 ? -20.944 8.345 -11.118 1.00 47.44 85 ILE A C 1
ATOM 686 O O . ILE A 1 85 ? -21.021 8.052 -9.900 1.00 47.44 85 ILE A O 1
#

Sequence (85 aa):
MTRAKEVAYIVSQNGHQSEFFIELFPRNFGISNTIQMTCPVCGGTMVLKTNKNGHKFYGCSNYRSKGCKFTRDYELDRFQPHKKI